Protein AF-A0A5K1CNB2-F1 (afdb_monomer)

Structure (mmCIF, N/CA/C/O backbone):
data_AF-A0A5K1CNB2-F1
#
_entry.id   AF-A0A5K1CNB2-F1
#
loop_
_atom_site.group_PDB
_atom_site.id
_atom_site.type_symbol
_atom_site.label_atom_id
_atom_site.label_alt_id
_atom_site.label_comp_id
_atom_site.label_asym_id
_atom_site.label_entity_id
_atom_site.label_seq_id
_atom_site.pdbx_PDB_ins_code
_atom_site.Cartn_x
_atom_site.Cartn_y
_atom_site.Cartn_z
_atom_site.occupancy
_atom_site.B_iso_or_equiv
_atom_site.auth_seq_id
_atom_site.auth_comp_id
_atom_site.auth_asym_id
_atom_site.auth_atom_id
_atom_site.pdbx_PDB_model_num
ATOM 1 N N . LEU A 1 1 ? -20.243 12.623 2.003 1.00 69.31 1 LEU A N 1
ATOM 2 C CA . LEU A 1 1 ? -19.523 11.845 0.969 1.00 69.31 1 LEU A CA 1
ATOM 3 C C . LEU A 1 1 ? -19.111 10.513 1.592 1.00 69.31 1 LEU A C 1
ATOM 5 O O . LEU A 1 1 ? -18.428 10.544 2.606 1.00 69.31 1 LEU A O 1
ATOM 9 N N . GLN A 1 2 ? -19.554 9.373 1.059 1.00 83.25 2 GLN A N 1
ATOM 10 C CA . GLN A 1 2 ? -19.154 8.046 1.548 1.00 83.25 2 GLN A CA 1
ATOM 11 C C . GLN A 1 2 ? -18.215 7.413 0.515 1.00 83.25 2 GLN A C 1
ATOM 13 O O . GLN A 1 2 ? -18.657 7.046 -0.569 1.00 83.25 2 GLN A O 1
ATOM 18 N N . ILE A 1 3 ? -16.917 7.313 0.825 1.00 86.00 3 ILE A N 1
ATOM 19 C CA . ILE A 1 3 ? -15.928 6.691 -0.071 1.00 86.00 3 ILE A CA 1
ATOM 20 C C . ILE A 1 3 ? -15.703 5.254 0.368 1.00 86.00 3 ILE A C 1
ATOM 22 O O . ILE A 1 3 ? -15.129 5.033 1.432 1.00 86.00 3 ILE A O 1
ATOM 26 N N . ASN A 1 4 ? -16.144 4.292 -0.446 1.00 88.19 4 ASN A N 1
ATOM 27 C CA . ASN A 1 4 ? -16.044 2.869 -0.125 1.00 88.19 4 ASN A CA 1
ATOM 28 C C . ASN A 1 4 ? -14.628 2.310 -0.258 1.00 88.19 4 ASN A C 1
ATOM 30 O O . ASN A 1 4 ? -14.197 1.561 0.610 1.00 88.19 4 ASN A O 1
ATOM 34 N N . GLN A 1 5 ? -13.898 2.678 -1.305 1.00 94.12 5 GLN A N 1
ATOM 35 C CA . GLN A 1 5 ? -12.494 2.318 -1.471 1.00 94.12 5 GLN A CA 1
ATOM 36 C C . GLN A 1 5 ? -11.774 3.448 -2.196 1.00 94.12 5 GLN A C 1
ATOM 38 O O . GLN A 1 5 ? -12.379 4.128 -3.026 1.00 94.12 5 GLN A O 1
ATOM 43 N N . SER A 1 6 ? -10.504 3.663 -1.873 1.00 95.44 6 SER A N 1
ATOM 44 C CA . SER A 1 6 ? -9.670 4.679 -2.507 1.00 95.44 6 SER A CA 1
ATOM 45 C C . SER A 1 6 ? -8.365 4.073 -3.017 1.00 95.44 6 SER A C 1
ATOM 47 O O . SER A 1 6 ? -7.807 3.154 -2.411 1.00 95.44 6 SER A O 1
ATOM 49 N N . ILE A 1 7 ? -7.891 4.590 -4.150 1.00 97.19 7 ILE A N 1
ATOM 50 C CA . ILE A 1 7 ? -6.562 4.302 -4.685 1.00 97.19 7 ILE A CA 1
ATOM 51 C C . ILE A 1 7 ? -5.801 5.622 -4.758 1.00 97.19 7 ILE A C 1
ATOM 53 O O . ILE A 1 7 ? -6.313 6.604 -5.295 1.00 97.19 7 ILE A O 1
ATOM 57 N N . ILE A 1 8 ? -4.587 5.645 -4.215 1.00 97.62 8 ILE A N 1
ATOM 58 C CA . ILE A 1 8 ? -3.718 6.819 -4.187 1.00 97.62 8 ILE A CA 1
ATOM 59 C C . ILE A 1 8 ? -2.463 6.510 -4.999 1.00 97.62 8 ILE A C 1
ATOM 61 O O . ILE A 1 8 ? -1.683 5.629 -4.636 1.00 97.62 8 ILE A O 1
ATOM 65 N N . PHE A 1 9 ? -2.254 7.256 -6.081 1.00 98.12 9 PHE A N 1
ATOM 66 C CA . PHE A 1 9 ? -1.065 7.127 -6.919 1.00 98.12 9 PHE A CA 1
ATOM 67 C C . PHE A 1 9 ? 0.066 8.030 -6.417 1.00 98.12 9 PHE A C 1
ATOM 69 O O . PHE A 1 9 ? -0.135 9.207 -6.116 1.00 98.12 9 PHE A O 1
ATOM 76 N N . CYS A 1 10 ? 1.270 7.472 -6.329 1.00 97.81 10 CYS A N 1
ATOM 77 C CA . CYS A 1 10 ? 2.499 8.156 -5.947 1.00 97.81 10 CYS A CA 1
ATOM 78 C C . CYS A 1 10 ? 3.552 7.990 -7.044 1.00 97.81 10 CYS A C 1
ATOM 80 O O . CYS A 1 10 ? 3.663 6.943 -7.665 1.00 97.81 10 CYS A O 1
ATOM 82 N N . ASN A 1 11 ? 4.404 8.996 -7.231 1.00 96.44 11 ASN A N 1
ATOM 83 C CA . ASN A 1 11 ? 5.450 8.968 -8.257 1.00 96.44 11 ASN A CA 1
ATOM 84 C C . ASN A 1 11 ? 6.725 8.198 -7.850 1.00 96.44 11 ASN A C 1
ATOM 86 O O . ASN A 1 11 ? 7.674 8.140 -8.629 1.00 96.44 11 ASN A O 1
ATOM 90 N N . SER A 1 12 ? 6.794 7.637 -6.637 1.00 97.19 12 SER A N 1
ATOM 91 C CA . SER A 1 12 ? 7.960 6.874 -6.183 1.00 97.19 12 SER A CA 1
ATOM 92 C C . SER A 1 12 ? 7.608 5.782 -5.177 1.00 97.19 12 SER A C 1
ATOM 94 O O . SER A 1 12 ? 6.696 5.930 -4.363 1.00 97.19 12 SER A O 1
ATOM 96 N N . VAL A 1 13 ? 8.399 4.704 -5.193 1.00 97.81 13 VAL A N 1
ATOM 97 C CA . VAL A 1 13 ? 8.290 3.579 -4.246 1.00 97.81 13 VAL A CA 1
ATOM 98 C C . VAL A 1 13 ? 8.385 4.061 -2.798 1.00 97.81 13 VAL A C 1
ATOM 100 O O . VAL A 1 13 ? 7.562 3.698 -1.9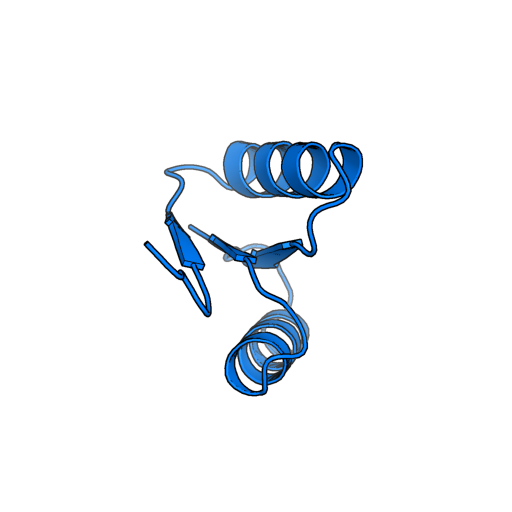67 1.00 97.81 13 VAL A O 1
ATOM 103 N N . THR A 1 14 ? 9.338 4.949 -2.507 1.00 97.62 14 THR A N 1
ATOM 104 C CA . THR A 1 14 ? 9.527 5.504 -1.162 1.00 97.62 14 THR A CA 1
ATOM 105 C C . THR A 1 14 ? 8.276 6.224 -0.665 1.00 97.62 14 THR A C 1
ATOM 107 O O . THR A 1 14 ? 7.897 6.075 0.492 1.00 97.62 14 THR A O 1
ATOM 110 N N . ARG A 1 15 ? 7.598 6.990 -1.532 1.00 97.88 15 ARG A N 1
ATOM 111 C CA . ARG A 1 15 ? 6.348 7.665 -1.158 1.00 97.88 15 ARG A CA 1
ATOM 112 C C . ARG A 1 15 ? 5.216 6.676 -0.931 1.00 97.88 15 ARG A C 1
ATOM 114 O O . ARG A 1 15 ? 4.452 6.886 0.002 1.00 97.88 15 ARG A O 1
ATOM 121 N N . VAL A 1 16 ? 5.130 5.617 -1.738 1.00 98.31 16 VAL A N 1
ATOM 122 C CA . VAL A 1 16 ? 4.141 4.547 -1.553 1.00 98.31 16 VAL A CA 1
ATOM 123 C C . VAL A 1 16 ? 4.259 3.931 -0.158 1.00 98.31 16 VAL A C 1
ATOM 125 O O . VAL A 1 16 ? 3.274 3.891 0.578 1.00 98.31 16 VAL A O 1
ATOM 128 N N . GLU A 1 17 ? 5.467 3.522 0.235 1.00 96.94 17 GLU A N 1
ATOM 129 C CA . GLU A 1 17 ? 5.717 2.896 1.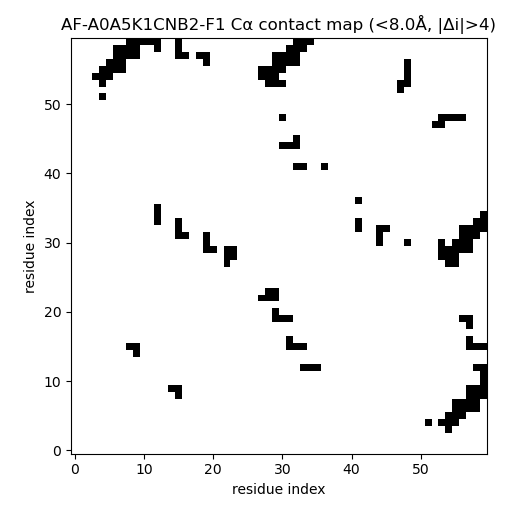539 1.00 96.94 17 GLU A CA 1
ATOM 130 C C . GLU A 1 17 ? 5.482 3.869 2.707 1.00 96.94 17 GLU A C 1
ATOM 132 O O . GLU A 1 17 ? 4.782 3.536 3.666 1.00 96.94 17 GLU A O 1
ATOM 137 N N . LEU A 1 18 ? 6.026 5.091 2.626 1.00 97.94 18 LEU A N 1
ATOM 138 C CA . LEU A 1 18 ? 5.889 6.092 3.690 1.00 97.94 18 LEU A CA 1
ATOM 139 C C . LEU A 1 18 ? 4.439 6.541 3.879 1.00 97.94 18 LEU A C 1
ATOM 141 O O . LEU A 1 18 ? 3.982 6.660 5.016 1.00 97.94 18 LEU A O 1
ATOM 145 N N . LEU A 1 19 ? 3.714 6.783 2.784 1.00 98.12 19 LEU A N 1
ATOM 146 C CA . LEU A 1 19 ? 2.318 7.199 2.848 1.00 98.12 19 LEU A CA 1
ATOM 147 C C . LEU A 1 19 ? 1.449 6.085 3.429 1.00 98.12 19 LEU A C 1
ATOM 149 O O . LEU A 1 19 ? 0.674 6.349 4.343 1.00 98.12 19 LEU A O 1
ATOM 153 N N . ALA A 1 20 ? 1.608 4.844 2.961 1.00 97.38 20 ALA A N 1
ATOM 154 C CA . ALA A 1 20 ? 0.852 3.716 3.495 1.00 97.38 20 ALA A CA 1
ATOM 155 C C . ALA A 1 20 ? 1.123 3.506 4.990 1.00 97.38 20 ALA A C 1
ATOM 157 O O . ALA A 1 20 ? 0.183 3.337 5.763 1.00 97.38 20 ALA A O 1
ATOM 158 N N . LYS A 1 21 ? 2.389 3.611 5.422 1.00 97.31 21 LYS A N 1
ATOM 159 C CA . LYS A 1 21 ? 2.753 3.560 6.843 1.00 97.31 21 LYS A CA 1
ATOM 160 C C . LYS A 1 21 ? 2.054 4.662 7.644 1.00 97.31 21 LYS A C 1
ATOM 162 O O . LYS A 1 21 ? 1.469 4.368 8.679 1.00 97.31 21 LYS A O 1
ATOM 167 N N . LYS A 1 22 ? 2.059 5.905 7.154 1.00 98.06 22 LYS A N 1
ATOM 168 C CA . LYS A 1 22 ? 1.403 7.041 7.823 1.00 98.06 22 LYS A CA 1
ATOM 169 C C . LYS A 1 22 ? -0.115 6.887 7.904 1.00 98.06 22 LYS A C 1
ATOM 171 O O . LYS A 1 22 ? -0.688 7.172 8.947 1.00 98.06 22 LYS A O 1
ATOM 176 N N . ILE A 1 23 ? -0.763 6.409 6.841 1.00 96.38 23 ILE A N 1
ATOM 177 C CA . ILE A 1 23 ? -2.209 6.136 6.840 1.00 96.38 23 ILE A CA 1
ATOM 178 C C . ILE A 1 23 ? -2.548 5.067 7.891 1.00 96.38 23 ILE A C 1
ATOM 180 O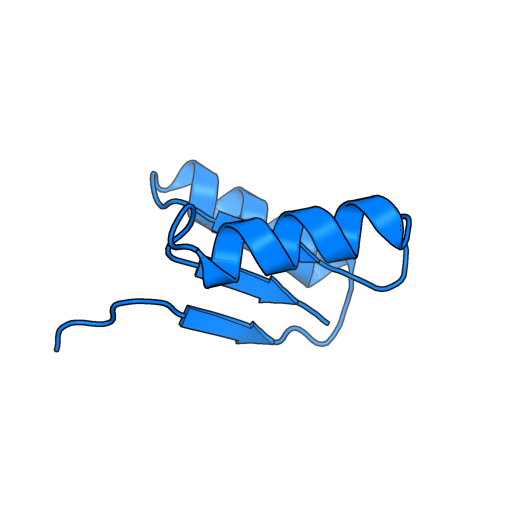 O . ILE A 1 23 ? -3.488 5.248 8.665 1.00 96.38 23 ILE A O 1
ATOM 184 N N . THR A 1 24 ? -1.749 4.000 7.968 1.00 95.25 24 THR A N 1
ATOM 185 C CA . THR A 1 24 ? -1.920 2.939 8.972 1.00 95.25 24 THR A CA 1
ATOM 186 C C . THR A 1 24 ? -1.661 3.435 10.398 1.00 95.25 24 THR A C 1
ATOM 188 O O . THR A 1 24 ? -2.424 3.101 11.299 1.00 95.25 24 THR A O 1
ATOM 191 N N . GLU A 1 25 ? -0.641 4.273 10.620 1.00 97.62 25 GLU A N 1
ATOM 192 C CA . GLU A 1 25 ? -0.363 4.913 11.922 1.00 97.62 25 GLU A CA 1
ATOM 193 C C . GLU A 1 25 ? -1.527 5.795 12.407 1.00 97.62 25 GLU A C 1
ATOM 195 O O . GLU A 1 25 ? -1.752 5.911 13.608 1.00 97.62 25 GLU A O 1
ATOM 200 N N . LEU A 1 26 ? -2.293 6.384 11.485 1.00 96.75 26 LEU A N 1
ATOM 201 C CA . LEU A 1 26 ? -3.501 7.159 11.786 1.00 96.75 26 LEU A CA 1
ATOM 202 C C . LEU A 1 26 ? -4.741 6.283 12.061 1.00 96.75 26 LEU A C 1
ATOM 204 O O . LEU A 1 26 ? -5.821 6.819 12.295 1.00 96.75 26 LEU A O 1
ATOM 208 N N . GLY A 1 27 ? -4.607 4.952 12.030 1.00 94.69 27 GLY A N 1
ATOM 209 C CA . GLY A 1 27 ? -5.683 4.002 12.328 1.00 94.69 27 GLY A CA 1
ATOM 210 C C . GLY A 1 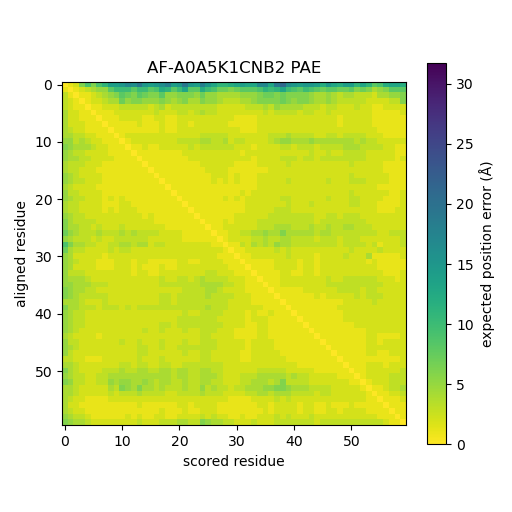27 ? -6.553 3.610 11.131 1.00 94.69 27 GLY A C 1
ATOM 211 O O . GLY A 1 27 ? -7.565 2.933 11.306 1.00 94.69 27 GLY A O 1
ATOM 212 N N . TYR A 1 28 ? -6.181 4.001 9.909 1.00 93.81 28 TYR A N 1
ATOM 213 C CA . TYR A 1 28 ? -6.920 3.628 8.702 1.00 93.81 28 TYR A CA 1
ATOM 214 C C . TYR A 1 28 ? -6.339 2.366 8.061 1.00 93.81 28 TYR A C 1
ATOM 216 O O . TYR A 1 28 ? -5.125 2.215 7.940 1.00 93.81 28 TYR A O 1
ATOM 224 N N . SER A 1 29 ? -7.204 1.470 7.574 1.00 92.56 29 SER A N 1
ATOM 225 C CA . SER A 1 29 ? -6.750 0.312 6.797 1.00 92.56 29 SER A CA 1
ATOM 226 C C . SER A 1 29 ? -6.114 0.773 5.488 1.00 92.56 29 SER A C 1
ATOM 228 O O . SER A 1 29 ? -6.743 1.482 4.696 1.00 92.56 29 SER A O 1
ATOM 230 N N . CYS A 1 30 ? -4.860 0.385 5.264 1.00 96.31 30 CYS A N 1
ATOM 231 C CA . CYS A 1 30 ? -4.120 0.748 4.066 1.00 96.31 30 CYS A CA 1
ATOM 232 C C . CYS A 1 30 ? -3.210 -0.382 3.600 1.00 96.31 30 CYS A C 1
ATOM 234 O O . CYS A 1 30 ? -2.419 -0.925 4.368 1.00 96.31 30 CYS A O 1
ATOM 236 N N . PHE A 1 31 ? -3.289 -0.692 2.311 1.00 97.00 31 PHE A N 1
ATOM 237 C CA . PHE A 1 31 ? -2.338 -1.543 1.610 1.00 97.00 31 PHE A CA 1
ATOM 238 C C . PHE A 1 31 ? -1.460 -0.711 0.683 1.00 97.00 31 PHE A C 1
ATOM 240 O O . PHE A 1 31 ? -1.776 0.440 0.374 1.00 97.00 31 PHE A O 1
ATOM 247 N N . TYR A 1 32 ? -0.368 -1.309 0.213 1.00 97.81 32 TYR A N 1
ATOM 248 C CA . TYR A 1 32 ? 0.456 -0.708 -0.821 1.00 97.81 32 TYR A CA 1
ATOM 249 C C . TYR A 1 32 ? 0.990 -1.731 -1.821 1.00 97.81 32 TYR A C 1
ATOM 251 O O . TYR A 1 32 ? 1.187 -2.898 -1.480 1.00 97.81 32 TYR A O 1
ATOM 259 N N . ILE A 1 33 ? 1.221 -1.287 -3.058 1.00 98.06 33 ILE A N 1
ATOM 260 C CA . ILE A 1 33 ? 1.873 -2.073 -4.112 1.00 98.06 33 ILE A CA 1
ATOM 261 C C . ILE A 1 33 ? 2.865 -1.21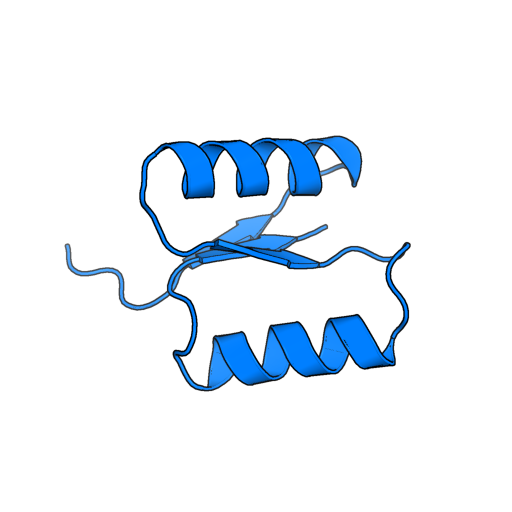5 -4.901 1.00 98.06 33 ILE A C 1
ATOM 263 O O . ILE A 1 33 ? 2.611 -0.047 -5.175 1.00 98.06 33 ILE A O 1
ATOM 267 N N . HIS A 1 34 ? 3.989 -1.795 -5.318 1.00 97.69 34 HIS A N 1
ATOM 268 C CA . HIS A 1 34 ? 4.922 -1.163 -6.257 1.00 97.69 34 HIS A CA 1
ATOM 269 C C . HIS A 1 34 ? 5.778 -2.208 -6.982 1.00 97.69 34 HIS A C 1
ATOM 271 O O . HIS A 1 34 ? 5.897 -3.350 -6.537 1.00 97.69 34 HIS A O 1
ATOM 277 N N . ALA A 1 35 ? 6.432 -1.819 -8.079 1.00 95.88 35 ALA A N 1
ATOM 278 C CA . ALA A 1 35 ? 7.152 -2.739 -8.970 1.00 95.88 35 ALA A CA 1
ATOM 279 C C . ALA A 1 35 ? 8.246 -3.595 -8.293 1.00 95.88 35 ALA A C 1
ATOM 281 O O . ALA A 1 35 ? 8.483 -4.718 -8.723 1.00 95.88 35 ALA A O 1
ATOM 282 N N . ARG A 1 36 ? 8.880 -3.104 -7.213 1.00 96.31 36 ARG A N 1
ATOM 283 C CA . ARG A 1 36 ? 9.895 -3.867 -6.448 1.00 96.31 36 ARG A CA 1
ATOM 284 C C . ARG A 1 36 ? 9.335 -5.034 -5.617 1.00 96.31 36 ARG A C 1
ATOM 286 O O . ARG A 1 36 ? 10.112 -5.827 -5.100 1.00 96.31 36 ARG A O 1
ATOM 293 N N . MET A 1 37 ? 8.015 -5.150 -5.467 1.00 97.19 37 MET A N 1
ATOM 294 C CA . MET A 1 37 ? 7.398 -6.292 -4.788 1.00 97.19 37 MET A CA 1
ATOM 295 C C . MET A 1 37 ? 7.301 -7.500 -5.721 1.00 97.19 37 MET A C 1
ATOM 297 O O . MET A 1 37 ? 6.978 -7.369 -6.908 1.00 97.19 37 MET A O 1
ATOM 301 N N . LEU A 1 38 ? 7.468 -8.697 -5.152 1.00 98.06 38 LEU A N 1
ATOM 302 C CA . LEU A 1 38 ? 7.197 -9.957 -5.844 1.00 98.06 38 LEU A CA 1
ATOM 303 C C . LEU A 1 38 ? 5.797 -9.931 -6.475 1.00 98.06 38 LEU A C 1
ATOM 305 O O . LEU A 1 38 ? 4.822 -9.537 -5.831 1.00 98.06 38 LEU A O 1
ATOM 309 N N . GLN A 1 39 ? 5.685 -10.368 -7.733 1.00 96.25 39 GLN A N 1
ATOM 310 C CA . GLN A 1 39 ? 4.418 -10.340 -8.476 1.00 96.25 39 GLN A CA 1
ATOM 311 C C . GLN A 1 39 ? 3.298 -11.078 -7.728 1.00 96.25 39 GLN A C 1
ATOM 313 O O . GLN A 1 39 ? 2.181 -10.575 -7.651 1.00 96.25 39 GLN A O 1
ATOM 318 N N . ALA A 1 40 ? 3.603 -12.231 -7.122 1.00 97.94 40 ALA A N 1
ATOM 319 C CA . ALA A 1 40 ? 2.640 -12.994 -6.330 1.00 97.94 40 ALA A CA 1
ATOM 320 C C . ALA A 1 40 ? 2.078 -12.178 -5.151 1.00 97.94 40 ALA A C 1
ATOM 322 O O . ALA A 1 40 ? 0.874 -12.196 -4.902 1.00 97.94 40 ALA A O 1
ATOM 323 N N . HIS A 1 41 ? 2.927 -11.399 -4.471 1.00 97.31 41 HIS A N 1
ATOM 324 C CA . HIS A 1 41 ? 2.501 -10.537 -3.368 1.00 97.31 41 HIS A CA 1
ATOM 325 C C . HIS A 1 41 ? 1.643 -9.376 -3.878 1.00 97.31 41 HIS A C 1
ATOM 327 O O . HIS A 1 41 ? 0.601 -9.094 -3.293 1.00 97.31 41 HIS A O 1
ATOM 333 N N . ARG A 1 42 ? 2.024 -8.750 -5.003 1.00 96.94 42 ARG A N 1
ATOM 334 C CA . ARG A 1 42 ? 1.212 -7.697 -5.640 1.00 96.94 42 ARG A CA 1
ATOM 335 C C . ARG A 1 42 ? -0.179 -8.198 -6.013 1.00 96.94 42 ARG A C 1
ATOM 337 O O . ARG A 1 42 ? -1.164 -7.533 -5.710 1.00 96.94 42 ARG A O 1
ATOM 344 N N . ASN A 1 43 ? -0.257 -9.380 -6.623 1.00 97.38 43 ASN A N 1
ATOM 345 C CA . ASN A 1 43 ? -1.524 -9.988 -7.024 1.00 97.38 43 ASN A CA 1
ATOM 346 C C . ASN A 1 43 ? -2.420 -10.264 -5.816 1.00 97.38 43 ASN A C 1
ATOM 348 O O . ASN A 1 43 ? -3.603 -9.935 -5.857 1.00 97.38 43 ASN A O 1
ATOM 352 N N . ARG A 1 44 ? -1.851 -10.816 -4.736 1.00 97.56 44 ARG A N 1
ATOM 353 C CA . ARG A 1 44 ? -2.580 -11.063 -3.489 1.00 97.56 44 ARG A CA 1
ATOM 354 C C . ARG A 1 44 ? -3.126 -9.769 -2.892 1.00 97.56 44 ARG A C 1
ATOM 356 O O . ARG A 1 44 ? -4.326 -9.668 -2.684 1.00 97.56 44 ARG A O 1
ATOM 363 N N . VAL A 1 45 ? -2.273 -8.762 -2.698 1.00 96.88 45 VAL A N 1
ATOM 364 C CA . VAL A 1 45 ? -2.678 -7.470 -2.118 1.00 96.88 45 VAL A CA 1
ATOM 365 C C . VAL A 1 45 ? -3.766 -6.796 -2.958 1.00 96.88 45 VAL A C 1
ATOM 367 O O . VAL A 1 45 ? -4.742 -6.281 -2.415 1.00 96.88 45 VAL A O 1
ATOM 370 N N . PHE A 1 46 ? -3.636 -6.823 -4.287 1.00 96.19 46 PHE A N 1
ATOM 371 C CA . PHE A 1 46 ? -4.638 -6.244 -5.180 1.00 96.19 46 PHE A CA 1
ATOM 372 C C . PHE A 1 46 ? -5.966 -7.017 -5.161 1.00 96.19 46 PHE A C 1
ATOM 374 O O . PHE A 1 46 ? -7.032 -6.410 -5.262 1.00 96.19 46 PHE A O 1
ATOM 381 N N . HIS A 1 47 ? -5.920 -8.345 -5.018 1.00 97.12 47 HIS A N 1
ATOM 382 C CA . HIS A 1 47 ? -7.112 -9.177 -4.875 1.00 97.12 47 HIS A CA 1
ATOM 383 C C . HIS A 1 47 ? -7.823 -8.922 -3.540 1.00 97.12 47 HIS A C 1
ATOM 385 O O . HIS A 1 47 ? -9.024 -8.664 -3.535 1.00 97.12 47 HIS A O 1
ATOM 391 N N . ASP A 1 48 ? -7.077 -8.894 -2.435 1.00 96.38 48 ASP A N 1
ATOM 392 C CA . ASP A 1 48 ? -7.601 -8.592 -1.100 1.00 96.38 48 ASP A CA 1
ATOM 393 C C . ASP A 1 48 ? -8.238 -7.193 -1.069 1.00 96.38 48 ASP A C 1
ATOM 395 O O . ASP A 1 48 ? -9.338 -7.016 -0.542 1.00 96.38 48 ASP A O 1
ATOM 399 N N . PHE A 1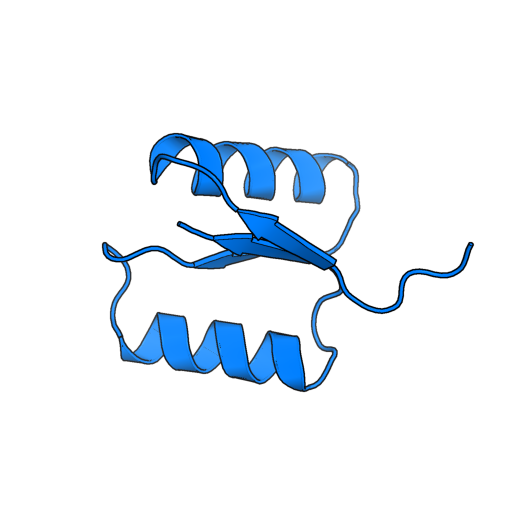 49 ? -7.602 -6.204 -1.711 1.00 96.25 49 PHE A N 1
ATOM 400 C CA . PHE A 1 49 ? -8.203 -4.886 -1.906 1.00 96.25 49 PHE A CA 1
ATOM 401 C C . PHE A 1 49 ? -9.508 -4.979 -2.704 1.00 96.25 49 PHE A C 1
ATOM 403 O O . PHE A 1 49 ? -10.528 -4.512 -2.217 1.00 96.25 49 PHE A O 1
ATOM 410 N N . ARG A 1 50 ? -9.538 -5.626 -3.878 1.00 94.69 50 ARG A N 1
ATOM 411 C CA . ARG A 1 50 ? -10.782 -5.761 -4.665 1.00 94.69 50 ARG A CA 1
ATOM 412 C C . ARG A 1 50 ? -11.920 -6.459 -3.916 1.00 94.69 50 ARG A C 1
ATOM 414 O O . ARG A 1 50 ? -13.076 -6.143 -4.171 1.00 94.69 50 ARG A O 1
ATOM 421 N N . ASN A 1 51 ? -11.601 -7.356 -2.988 1.00 95.88 51 ASN A N 1
ATOM 422 C CA . ASN A 1 51 ? -12.584 -8.053 -2.158 1.00 95.88 51 ASN A CA 1
ATOM 423 C C . ASN A 1 51 ? -13.012 -7.261 -0.909 1.00 95.88 51 ASN A C 1
ATOM 425 O O . ASN A 1 51 ? -13.770 -7.772 -0.089 1.00 95.88 51 ASN A O 1
ATOM 429 N N . GLY A 1 52 ? -12.532 -6.027 -0.732 1.00 93.38 52 GLY A N 1
ATOM 430 C CA . GLY A 1 52 ? -12.928 -5.164 0.381 1.00 93.38 52 GLY A CA 1
ATOM 431 C C . GLY A 1 52 ? -12.189 -5.426 1.694 1.00 93.38 52 GLY A C 1
ATOM 432 O O . GLY A 1 52 ? -12.568 -4.855 2.714 1.00 93.38 52 GLY A O 1
ATOM 433 N N . ALA A 1 53 ? -11.109 -6.218 1.690 1.00 93.81 53 ALA A N 1
ATOM 434 C CA . ALA A 1 53 ? -10.294 -6.448 2.888 1.00 93.81 53 ALA A CA 1
ATOM 435 C C . ALA A 1 53 ? -9.562 -5.176 3.359 1.00 93.81 53 ALA A C 1
ATOM 437 O O . ALA A 1 53 ? -9.095 -5.101 4.494 1.00 93.81 53 ALA A O 1
ATOM 438 N N . CYS A 1 54 ? -9.460 -4.165 2.491 1.00 93.00 54 CYS A N 1
ATOM 439 C CA . CYS A 1 54 ? -8.869 -2.874 2.802 1.00 93.00 54 CYS A CA 1
ATOM 440 C C . CYS A 1 54 ? -9.595 -1.733 2.081 1.00 93.00 54 CYS A C 1
ATOM 442 O O . CYS A 1 54 ? -10.082 -1.883 0.956 1.00 93.00 54 CYS A O 1
ATOM 444 N N . ARG A 1 55 ? -9.659 -0.571 2.741 1.00 94.31 55 ARG A N 1
ATOM 445 C CA . ARG A 1 55 ? -10.328 0.631 2.228 1.00 94.31 55 ARG A CA 1
ATOM 446 C C . ARG A 1 55 ? -9.411 1.502 1.374 1.00 94.31 55 ARG A C 1
ATOM 448 O O . ARG A 1 55 ? -9.916 2.223 0.521 1.00 94.31 55 ARG A O 1
ATOM 455 N N . ASN A 1 56 ? -8.096 1.445 1.580 1.00 96.75 56 ASN A N 1
ATOM 456 C CA . ASN A 1 56 ? -7.138 2.313 0.894 1.00 96.75 56 ASN A CA 1
ATOM 457 C C . ASN A 1 56 ? -5.997 1.498 0.278 1.00 96.75 56 ASN A C 1
ATOM 459 O O . ASN A 1 56 ? -5.423 0.626 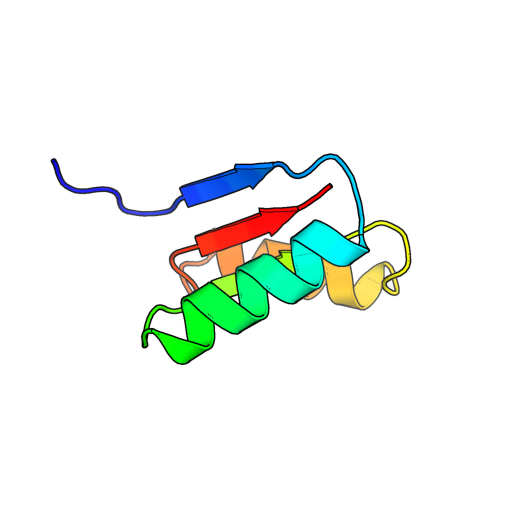0.930 1.00 96.75 56 ASN A O 1
ATOM 463 N N . LEU A 1 57 ? -5.637 1.807 -0.965 1.00 98.06 57 LEU A N 1
ATOM 464 C CA . LEU A 1 57 ? -4.486 1.224 -1.650 1.00 98.06 57 LEU A CA 1
ATOM 465 C C . LEU A 1 57 ? -3.573 2.332 -2.172 1.00 98.06 57 LEU A C 1
ATOM 467 O O . LEU A 1 57 ? -4.001 3.167 -2.964 1.00 98.06 57 LEU A O 1
ATOM 471 N N . VAL A 1 58 ? -2.305 2.323 -1.770 1.00 98.19 58 VAL A N 1
ATOM 472 C CA . VAL A 1 58 ? -1.288 3.245 -2.295 1.00 98.19 58 VAL A CA 1
ATOM 473 C C . VAL A 1 58 ? -0.437 2.526 -3.340 1.00 98.19 58 VAL A C 1
ATOM 475 O O . VAL A 1 58 ? 0.034 1.415 -3.100 1.00 98.19 58 VAL A O 1
ATOM 478 N N . CYS A 1 59 ? -0.223 3.130 -4.505 1.00 98.12 59 CYS A N 1
ATOM 479 C CA . CYS A 1 59 ? 0.547 2.491 -5.573 1.00 98.12 59 CYS A CA 1
ATOM 480 C C . CYS A 1 59 ? 1.385 3.464 -6.403 1.00 98.12 59 CYS A C 1
ATOM 482 O O . CYS A 1 59 ? 1.156 4.672 -6.373 1.00 98.12 59 CYS A O 1
ATOM 484 N N . THR A 1 60 ? 2.388 2.914 -7.095 1.00 94.81 60 THR A N 1
ATOM 485 C CA . THR A 1 60 ? 3.091 3.570 -8.211 1.00 94.81 60 THR A CA 1
ATOM 486 C C . THR A 1 60 ? 2.466 3.169 -9.529 1.00 94.81 60 THR A C 1
ATOM 488 O O . THR A 1 60 ? 2.296 1.935 -9.691 1.00 94.81 60 THR A O 1
#

pLDDT: mean 95.61, std 4.41, range [69.31, 98.31]

Secondary structure (DSSP, 8-state):
---S-EEEE-SSHHHHHHHHHHHHHTT--EEEE-TTS-HHHHHHHHHHHHTTS-SEEEE-

Nearest PDB structures (foldseek):
  4bru-assembly1_A  TM=9.771E-01  e=1.390E-07  Saccharomyces cerevisiae S288C
  1t5i-assembly1_A  TM=9.457E-01  e=9.050E-05  Homo sapiens
  7apx-assembly1_F  TM=9.598E-01  e=5.138E-04  Saccharomyces cerevisiae S288C
  6o5f-assembly1_B  TM=9.191E-01  e=6.712E-04  Homo sapiens
  1oyw-assembly1_A  TM=9.573E-01  e=3.564E-03  Escherichia coli

Organism: NCBI:txid210225

Solvent-accessible surface area (backbone atoms only — not comparable to full-atom values): 3450 Å² total; per-residue (Å²): 138,88,81,79,63,48,77,45,82,35,98,38,66,68,53,20,54,53,50,27,51,52,43,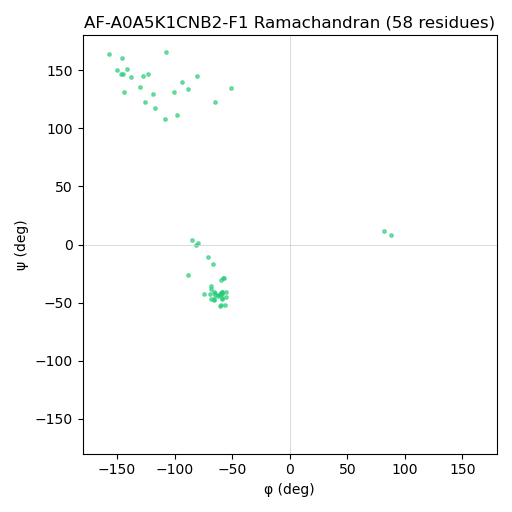40,74,73,74,42,61,50,41,66,45,46,89,91,50,56,66,72,57,45,52,49,53,53,48,40,38,76,72,62,76,33,43,30,37,22,25,95

Mean predicted aligned error: 2.44 Å

InterPro domains:
  IPR001650 Helicase, C-terminal domain-like [PF00271] (4-60)
  IPR001650 Helicase, C-terminal domain-like [PS51194] (1-60)
  IPR027417 P-loop containing nucleoside triphosphate hydrolase [G3DSA:3.40.50.300] (1-60)
  IPR027417 P-loop containing nucleoside triphosphate hydrolase [SSF52540] (4-60)

Radius of gyration: 11.02 Å; Cα contacts (8 Å, |Δi|>4): 90; chains: 1; bounding box: 29×25×21 Å

Sequence (60 aa):
LQINQSIIFCNSVTRVELLAKKITELGYSCFYIHARMLQAHRNRVFHDFRNGACRNLVCT

Foldseek 3Di:
DDQQAEEAEDPDP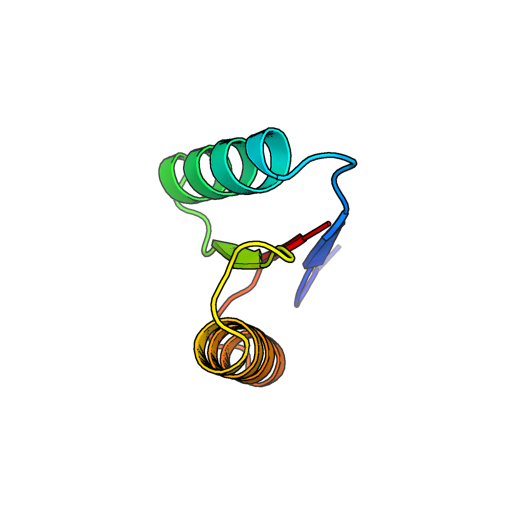VCQVVVQVVCVVVVFFEEEDEPPDDPVVRVVRVVCRVVSVHRYYYYD